Protein AF-A0A528EKD4-F1 (afdb_monomer)

Nearest PDB structures (foldseek):
  4llw-assembly1_B  TM=4.612E-01  e=3.640E-02  Homo sapiens
  7fgr-assembly1_L  TM=4.685E-01  e=3.384E-01  Mus musculus
  8av2-assembly1_A  TM=4.209E-01  e=4.689E-01  Mus musculus
  6e3k-assembly1_D  TM=4.368E-01  e=1.928E+00  Homo sapiens
  6e3l-assembly1_D  TM=4.423E-01  e=2.150E+00  Homo sapiens

Radius of gyration: 13.38 Å; Cα contacts (8 Å, |Δi|>4): 198; chains: 1; bounding box: 30×35×29 Å

Mean predicted aligned error: 5.81 Å

Secondary structure (DSSP, 8-state):
-----PEEEEEEE-SSS-EEEEEEE-SS-----SEEEEEEEETTSPPEEEEEEE-GGG-EEEEESHHHHHTTTT-SEEEEEEEETTEEEEEEEE----

Foldseek 3Di:
DPADAWDWDWDWDPPPPTKTKIKTFAPDADPDDQWFWKFKDFAPDDTDTDIFGQDPRNGMTMDIDCVVVVSCQPTQKMKIWTDDDPDIHIYMDGDDDD

pLDDT: mean 83.58, std 11.37, range [40.44, 95.62]

Structure (mmCIF, N/CA/C/O backbone):
data_AF-A0A528EKD4-F1
#
_entry.id   AF-A0A528EKD4-F1
#
loop_
_atom_site.group_PDB
_atom_site.id
_atom_site.type_symbol
_atom_site.label_atom_id
_atom_site.label_alt_id
_atom_site.label_comp_id
_atom_site.label_asym_id
_atom_site.label_entity_id
_atom_site.label_seq_id
_atom_site.pdbx_PDB_ins_code
_atom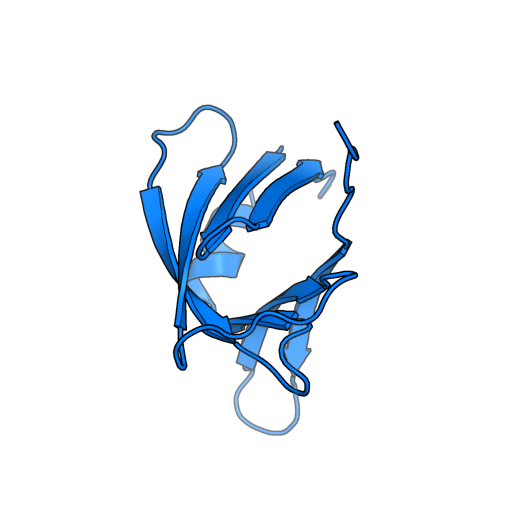_site.Cartn_x
_atom_site.Cartn_y
_atom_site.Cartn_z
_atom_site.occupancy
_atom_site.B_iso_or_equiv
_atom_site.auth_seq_id
_atom_site.auth_comp_id
_atom_site.auth_asym_id
_atom_site.auth_atom_id
_atom_site.pdbx_PDB_model_num
ATOM 1 N N . THR A 1 1 ? -9.449 14.576 -16.428 1.00 45.19 1 THR A N 1
ATOM 2 C CA . THR A 1 1 ? -8.667 13.805 -15.436 1.00 45.19 1 THR A CA 1
ATOM 3 C C . THR A 1 1 ? -9.006 12.343 -15.628 1.00 45.19 1 THR A C 1
ATOM 5 O O . THR A 1 1 ? -10.180 12.019 -15.524 1.00 45.19 1 THR A O 1
ATOM 8 N N . LEU A 1 2 ? -8.048 11.471 -15.977 1.00 40.44 2 LEU A N 1
ATOM 9 C CA . LEU A 1 2 ? -8.317 10.030 -15.907 1.00 40.44 2 LEU A CA 1
ATOM 10 C C . LEU A 1 2 ? -8.487 9.677 -14.424 1.00 40.44 2 LEU A C 1
ATOM 12 O O . LEU A 1 2 ? -7.569 9.874 -13.629 1.00 40.44 2 LEU A O 1
ATOM 16 N N . SER A 1 3 ? -9.685 9.234 -14.054 1.00 43.19 3 SER A N 1
ATOM 17 C CA . SER A 1 3 ? -9.924 8.607 -12.759 1.00 43.19 3 SER A CA 1
ATOM 18 C C . SER A 1 3 ? -9.482 7.153 -12.886 1.00 43.19 3 SER A C 1
ATOM 20 O O . SER A 1 3 ? -9.992 6.431 -13.740 1.00 43.19 3 SER A O 1
ATOM 22 N N . TYR A 1 4 ? -8.484 6.751 -12.106 1.00 57.44 4 TYR A N 1
ATOM 23 C CA . TYR A 1 4 ? -7.938 5.398 -12.113 1.00 57.44 4 TYR A CA 1
ATOM 24 C C . TYR A 1 4 ? -8.336 4.719 -10.805 1.00 57.44 4 TYR A C 1
ATOM 26 O O . TYR A 1 4 ? -7.980 5.223 -9.743 1.00 57.44 4 TYR A O 1
ATOM 34 N N . SER A 1 5 ? -9.034 3.587 -10.877 1.00 58.06 5 SER A N 1
ATOM 35 C CA . SER A 1 5 ? -9.315 2.741 -9.711 1.00 58.06 5 SER A CA 1
ATOM 36 C C . SER A 1 5 ? -8.314 1.584 -9.703 1.00 58.06 5 SER A C 1
ATOM 38 O O . SER A 1 5 ? -8.467 0.652 -10.494 1.00 58.06 5 SER A O 1
ATOM 40 N N . PRO A 1 6 ? -7.238 1.646 -8.905 1.00 68.50 6 PRO A N 1
ATOM 41 C CA . PRO A 1 6 ? -6.283 0.552 -8.818 1.00 68.50 6 PRO A CA 1
ATOM 42 C C . PRO A 1 6 ? -6.900 -0.650 -8.091 1.00 68.50 6 PRO A C 1
ATOM 44 O O . PRO A 1 6 ? -7.787 -0.495 -7.255 1.00 68.50 6 PRO A O 1
ATOM 47 N N . ILE A 1 7 ? -6.387 -1.849 -8.367 1.00 77.25 7 ILE A N 1
ATOM 48 C CA . ILE A 1 7 ? -6.755 -3.053 -7.613 1.00 77.25 7 ILE A CA 1
ATOM 49 C C . ILE A 1 7 ? -5.759 -3.212 -6.467 1.00 77.25 7 ILE A C 1
ATOM 51 O O . ILE A 1 7 ? -4.554 -3.353 -6.711 1.00 77.25 7 ILE A O 1
ATOM 55 N N . LEU A 1 8 ? -6.268 -3.190 -5.234 1.00 83.69 8 LEU A N 1
ATOM 56 C CA . LEU A 1 8 ? -5.525 -3.584 -4.043 1.00 83.69 8 LEU A CA 1
ATOM 57 C C . LEU A 1 8 ? -5.604 -5.104 -3.884 1.00 83.69 8 LEU A C 1
ATOM 59 O O . LEU A 1 8 ? -6.676 -5.699 -3.965 1.00 83.69 8 LEU A O 1
ATOM 63 N N . THR A 1 9 ? -4.468 -5.744 -3.648 1.00 87.50 9 THR A N 1
ATOM 64 C CA . THR A 1 9 ? -4.401 -7.170 -3.326 1.00 87.50 9 THR A CA 1
ATOM 65 C C . THR A 1 9 ? -3.636 -7.360 -2.030 1.00 87.50 9 THR A C 1
ATOM 67 O O . THR A 1 9 ? -2.502 -6.903 -1.910 1.00 87.50 9 THR A O 1
ATOM 70 N N . ILE A 1 10 ? -4.243 -8.079 -1.090 1.00 86.69 10 ILE A N 1
ATOM 71 C CA . ILE A 1 10 ? -3.585 -8.577 0.117 1.00 86.69 10 ILE A CA 1
ATOM 72 C C . ILE A 1 10 ? -3.268 -10.050 -0.120 1.00 86.69 10 ILE A C 1
ATOM 74 O O . ILE A 1 10 ? -4.154 -10.835 -0.452 1.00 86.69 10 ILE A O 1
ATOM 78 N N . ALA A 1 11 ? -2.001 -10.427 0.023 1.00 86.38 11 ALA A N 1
ATOM 79 C CA . ALA A 1 11 ? -1.562 -11.796 -0.205 1.00 86.38 11 ALA A CA 1
ATOM 80 C C . ALA A 1 11 ? -0.693 -12.302 0.946 1.00 86.38 11 ALA A C 1
ATOM 82 O O . ALA A 1 11 ? 0.243 -11.620 1.367 1.00 86.38 11 ALA A O 1
ATOM 83 N N . CYS A 1 12 ? -0.960 -13.535 1.380 1.00 87.56 12 CYS A N 1
ATOM 84 C CA . CYS A 1 12 ? -0.060 -14.332 2.204 1.00 87.56 12 CYS A CA 1
ATOM 85 C C . CYS A 1 12 ? 0.542 -15.438 1.337 1.00 87.56 12 CYS A C 1
ATOM 87 O O . CYS A 1 12 ? -0.183 -16.262 0.777 1.00 87.56 12 CYS A O 1
ATOM 89 N N . ARG A 1 13 ? 1.868 -15.459 1.192 1.00 83.56 13 ARG A N 1
ATOM 90 C CA . ARG A 1 13 ? 2.565 -16.575 0.542 1.00 83.56 13 ARG A CA 1
ATOM 91 C C . ARG A 1 13 ? 2.967 -17.585 1.615 1.00 83.56 13 ARG A C 1
ATOM 93 O O . ARG A 1 13 ? 3.733 -17.235 2.508 1.00 83.56 13 ARG A O 1
ATOM 100 N N . ALA A 1 14 ? 2.471 -18.816 1.492 1.00 75.19 14 ALA A N 1
ATOM 101 C CA . ALA A 1 14 ? 2.674 -19.897 2.463 1.00 75.19 14 ALA A CA 1
ATOM 102 C C . ALA A 1 14 ? 3.878 -20.814 2.159 1.00 75.19 14 ALA A C 1
ATOM 104 O O . ALA A 1 14 ? 4.142 -21.752 2.905 1.00 75.19 14 ALA A O 1
ATOM 105 N N . ASN A 1 15 ? 4.616 -20.576 1.068 1.00 70.62 15 ASN A N 1
ATOM 106 C CA . ASN A 1 15 ? 5.799 -21.376 0.734 1.00 70.62 15 ASN A CA 1
ATOM 107 C C . ASN A 1 15 ? 6.983 -20.962 1.629 1.00 70.62 15 ASN A C 1
ATOM 109 O O . ASN A 1 15 ? 7.819 -20.154 1.218 1.00 70.62 15 ASN A O 1
ATOM 113 N N . GLY A 1 16 ? 7.027 -21.503 2.850 1.00 72.00 16 GLY A N 1
ATOM 114 C CA . GLY A 1 16 ? 7.997 -21.170 3.900 1.00 72.00 16 GLY A CA 1
ATOM 115 C C . GLY A 1 16 ? 7.362 -20.357 5.033 1.00 72.00 16 GLY A C 1
ATOM 116 O O . GLY A 1 16 ? 6.175 -20.505 5.306 1.00 72.00 16 GLY A O 1
ATOM 117 N N . GLU A 1 17 ? 8.144 -19.489 5.684 1.00 74.12 17 GLU A N 1
ATOM 118 C CA . GLU A 1 17 ? 7.610 -18.539 6.673 1.00 74.12 17 GLU A CA 1
ATOM 119 C C . GLU A 1 17 ? 6.525 -17.662 6.018 1.00 74.12 17 GLU A C 1
ATOM 121 O O . GLU A 1 17 ? 6.793 -17.114 4.940 1.00 74.12 17 GLU A O 1
ATOM 126 N N . PRO A 1 18 ? 5.331 -17.501 6.620 1.00 78.94 18 PRO A N 1
ATOM 127 C CA . PRO A 1 18 ? 4.262 -16.689 6.052 1.00 78.94 18 PRO A CA 1
ATOM 128 C C . PRO A 1 18 ? 4.730 -15.270 5.724 1.00 78.94 18 PRO A C 1
ATOM 130 O O . PRO A 1 18 ? 5.117 -14.495 6.600 1.00 78.94 18 PRO A O 1
ATOM 133 N N . ARG A 1 19 ? 4.675 -14.904 4.439 1.00 87.75 19 ARG A N 1
ATOM 134 C CA . ARG A 1 19 ? 5.020 -13.551 3.980 1.00 87.75 19 ARG A CA 1
ATOM 135 C C . ARG A 1 19 ? 3.785 -12.832 3.481 1.00 87.75 19 ARG A C 1
ATOM 137 O O . ARG A 1 19 ? 3.273 -13.133 2.401 1.00 87.75 19 ARG A O 1
ATOM 144 N N . TRP A 1 20 ? 3.348 -11.873 4.285 1.00 91.00 20 TRP A N 1
ATOM 145 C CA . TRP A 1 20 ? 2.282 -10.942 3.953 1.00 91.00 20 TRP A CA 1
ATOM 146 C C . TRP A 1 20 ? 2.790 -9.802 3.076 1.00 91.00 20 TRP A C 1
ATOM 148 O O . TRP A 1 20 ? 3.914 -9.324 3.249 1.00 91.00 20 TRP A O 1
ATOM 158 N N . SER A 1 21 ? 1.949 -9.371 2.140 1.00 90.25 21 SER A N 1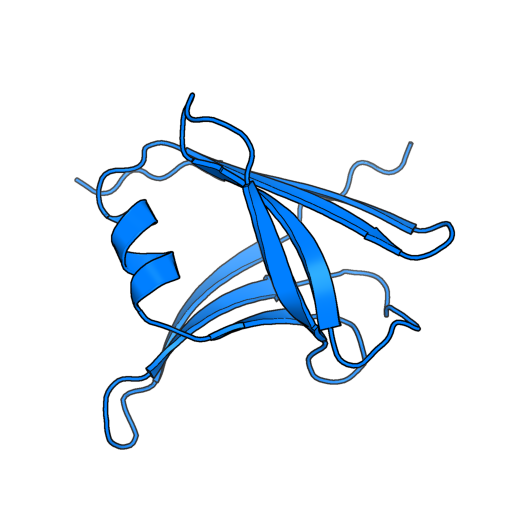
ATOM 159 C CA . SER A 1 21 ? 2.232 -8.219 1.288 1.00 90.25 21 SER A CA 1
ATOM 160 C C . SER A 1 21 ? 0.954 -7.550 0.773 1.00 90.25 21 SER A C 1
ATOM 162 O O . SER A 1 21 ? -0.044 -8.231 0.521 1.00 90.25 21 SER A O 1
ATOM 164 N N . GLU A 1 22 ? 1.018 -6.229 0.593 1.00 91.19 22 GLU A N 1
ATOM 165 C CA . GLU A 1 22 ? -0.004 -5.394 -0.052 1.00 91.19 22 GLU A CA 1
ATOM 166 C C . GLU A 1 22 ? 0.489 -4.962 -1.431 1.00 91.19 22 GLU A C 1
ATOM 168 O O . GLU A 1 22 ? 1.574 -4.380 -1.549 1.00 91.19 22 GLU A O 1
ATOM 173 N N . TRP A 1 23 ? -0.283 -5.233 -2.484 1.00 89.25 23 TRP A N 1
ATOM 174 C CA . TRP A 1 23 ? 0.069 -4.834 -3.846 1.00 89.25 23 TRP A CA 1
ATOM 175 C C . TRP A 1 23 ? -0.972 -3.905 -4.443 1.00 89.25 23 TRP A C 1
ATOM 177 O O . TRP A 1 23 ? -2.170 -4.162 -4.362 1.00 89.25 23 TRP A O 1
ATOM 187 N N . LEU A 1 24 ? -0.483 -2.880 -5.132 1.00 88.19 24 LEU A N 1
ATOM 188 C CA . LEU A 1 24 ? -1.281 -1.998 -5.962 1.00 88.19 24 LEU A CA 1
ATOM 189 C C . LEU A 1 24 ? -0.966 -2.266 -7.431 1.00 88.19 24 LEU A C 1
ATOM 191 O O . LEU A 1 24 ? 0.161 -2.026 -7.875 1.00 88.19 24 LEU A O 1
ATOM 195 N N . GLN A 1 25 ? -1.938 -2.761 -8.192 1.00 86.94 25 GLN A N 1
ATOM 196 C CA . GLN A 1 25 ? -1.777 -2.938 -9.634 1.00 86.94 25 GLN A CA 1
ATOM 197 C C . GLN A 1 25 ? -2.027 -1.608 -10.359 1.00 86.94 25 GLN A C 1
ATOM 199 O O . GLN A 1 25 ? -3.072 -0.980 -10.199 1.00 86.94 25 GLN A O 1
ATOM 204 N N . LEU A 1 26 ? -1.057 -1.195 -11.173 1.00 80.44 26 LEU A N 1
ATOM 205 C CA . LEU A 1 26 ? -1.098 0.005 -12.000 1.00 80.44 26 LEU A CA 1
ATOM 206 C C . LEU A 1 26 ? -1.420 -0.368 -13.451 1.00 80.44 26 LEU A C 1
ATOM 208 O O . LEU A 1 26 ? -0.968 -1.406 -13.951 1.00 80.44 26 LEU A O 1
ATOM 212 N N . ASN A 1 27 ? -2.159 0.503 -14.138 1.00 74.94 27 ASN A N 1
ATOM 213 C CA . ASN A 1 27 ? -2.452 0.347 -15.565 1.00 74.94 27 ASN A CA 1
ATOM 214 C C . ASN A 1 27 ? -1.248 0.732 -16.434 1.00 74.94 27 ASN A C 1
ATOM 216 O O . ASN A 1 27 ? -0.918 0.032 -17.393 1.00 74.94 27 ASN A O 1
ATOM 220 N N . ASP A 1 28 ? -0.532 1.786 -16.050 1.00 76.38 28 ASP A N 1
ATOM 221 C CA . ASP A 1 28 ? 0.651 2.265 -16.760 1.00 76.38 28 ASP A CA 1
ATOM 222 C C . ASP A 1 28 ? 1.927 1.898 -16.009 1.00 76.38 28 ASP A C 1
ATOM 224 O O . ASP A 1 28 ? 1.964 1.846 -14.778 1.00 76.38 28 ASP A O 1
ATOM 228 N N . ALA A 1 29 ? 2.974 1.586 -16.773 1.00 78.56 29 ALA A N 1
ATOM 229 C CA . ALA A 1 29 ? 4.272 1.271 -16.203 1.00 78.56 29 ALA A CA 1
ATOM 230 C C . ALA A 1 29 ? 4.938 2.546 -15.682 1.00 78.56 29 ALA A C 1
ATOM 232 O O . ALA A 1 29 ? 4.958 3.579 -16.352 1.00 78.56 29 ALA A O 1
ATOM 233 N N . VAL A 1 30 ? 5.525 2.453 -14.497 1.00 77.81 30 VAL A N 1
ATOM 234 C CA . VAL A 1 30 ? 6.271 3.543 -13.883 1.00 77.81 30 VAL A CA 1
ATOM 235 C C . VAL A 1 30 ? 7.747 3.406 -14.223 1.00 77.81 30 VAL A C 1
ATOM 237 O O . VAL A 1 30 ? 8.371 2.383 -13.946 1.00 77.81 30 VAL A O 1
ATOM 240 N N . SER A 1 31 ? 8.327 4.453 -14.807 1.00 71.56 31 SER A N 1
ATOM 241 C CA . SER A 1 31 ? 9.778 4.607 -14.937 1.00 71.56 31 SER A CA 1
ATOM 242 C C . SER A 1 31 ? 10.319 5.271 -13.668 1.00 71.56 31 SER A C 1
ATOM 244 O O . SER A 1 31 ? 10.753 6.422 -13.684 1.00 71.56 31 SER A O 1
ATOM 246 N N . ALA A 1 32 ? 10.176 4.599 -12.530 1.00 67.38 32 ALA A N 1
ATOM 247 C CA . ALA A 1 32 ? 10.589 5.128 -11.235 1.00 67.38 32 ALA A CA 1
ATOM 248 C C . ALA A 1 32 ? 11.777 4.346 -10.664 1.00 67.38 32 ALA A C 1
ATOM 250 O O . ALA A 1 32 ? 12.187 3.318 -11.205 1.00 67.38 32 ALA A O 1
ATOM 251 N N . SER A 1 33 ? 12.327 4.861 -9.561 1.00 68.75 33 SER A N 1
ATOM 252 C CA . SER A 1 33 ? 13.359 4.181 -8.775 1.00 68.75 33 SER A CA 1
ATOM 253 C C . SER A 1 33 ? 12.881 2.797 -8.294 1.00 68.75 33 SER A C 1
ATOM 255 O O . SER A 1 33 ? 11.709 2.451 -8.444 1.00 68.75 33 SER A O 1
ATOM 257 N N . ARG A 1 34 ? 13.763 2.008 -7.658 1.00 82.69 34 ARG A N 1
ATOM 258 C CA . ARG A 1 34 ? 13.370 0.729 -7.028 1.00 82.69 34 ARG A CA 1
ATOM 259 C C . ARG A 1 34 ? 12.181 0.881 -6.069 1.00 82.69 34 ARG A C 1
ATOM 261 O O . ARG A 1 34 ? 11.462 -0.094 -5.867 1.00 82.69 34 ARG A O 1
ATOM 268 N N . THR A 1 35 ? 11.962 2.075 -5.515 1.00 90.25 35 THR A N 1
ATOM 269 C CA . THR A 1 35 ? 10.823 2.388 -4.652 1.00 90.25 35 THR A CA 1
ATOM 270 C C . THR A 1 35 ? 10.088 3.672 -5.063 1.00 90.25 35 THR A C 1
ATOM 272 O O . THR A 1 35 ? 10.616 4.540 -5.765 1.00 90.25 35 THR A O 1
ATOM 275 N N . ILE A 1 36 ? 8.837 3.791 -4.626 1.00 88.88 36 ILE A N 1
ATOM 276 C CA . ILE A 1 36 ? 7.977 4.970 -4.751 1.00 88.88 36 ILE A CA 1
ATOM 277 C C . ILE A 1 36 ? 7.441 5.317 -3.363 1.00 88.88 36 ILE A C 1
ATOM 279 O O . ILE A 1 36 ? 7.046 4.434 -2.604 1.00 88.88 36 ILE A O 1
ATOM 283 N N . THR A 1 37 ? 7.393 6.611 -3.046 1.00 92.06 37 THR A N 1
ATOM 284 C CA . THR A 1 37 ? 6.683 7.093 -1.859 1.00 92.06 37 THR A CA 1
ATOM 285 C C . THR A 1 37 ? 5.178 7.065 -2.107 1.00 92.06 37 THR A C 1
ATOM 287 O O . THR A 1 37 ? 4.680 7.710 -3.033 1.00 92.06 37 THR A O 1
ATOM 290 N N . VAL A 1 38 ? 4.456 6.347 -1.255 1.00 92.38 38 VAL A N 1
ATOM 291 C CA . VAL A 1 38 ? 2.997 6.259 -1.242 1.00 92.38 38 VAL A CA 1
ATOM 292 C C . VAL A 1 38 ? 2.501 6.947 0.022 1.00 92.38 38 VAL A C 1
ATOM 294 O O . VAL A 1 38 ? 2.946 6.637 1.123 1.00 92.38 38 VAL A O 1
ATOM 297 N N . SER A 1 39 ? 1.594 7.907 -0.123 1.00 95.12 39 SER A N 1
ATOM 298 C CA . SER A 1 39 ? 0.860 8.457 1.011 1.00 95.12 39 SER A CA 1
ATOM 299 C C . SER A 1 39 ? -0.325 7.552 1.326 1.00 95.12 39 SER A C 1
ATOM 301 O O . SER A 1 39 ? -1.130 7.255 0.441 1.00 95.12 39 SER A O 1
ATOM 303 N N . VAL A 1 40 ? -0.435 7.163 2.588 1.00 94.56 40 VAL A N 1
ATOM 304 C CA . VAL A 1 40 ? -1.378 6.173 3.094 1.00 94.56 40 VAL A CA 1
ATOM 305 C C . VAL A 1 40 ? -2.206 6.788 4.212 1.00 94.56 40 VAL A C 1
ATOM 307 O O . VAL A 1 40 ? -1.659 7.401 5.128 1.00 94.56 40 VAL A O 1
ATOM 310 N N . THR A 1 41 ? -3.517 6.594 4.148 1.00 95.62 41 THR A N 1
ATOM 311 C CA . THR A 1 41 ? -4.451 6.919 5.225 1.00 95.62 41 THR A CA 1
ATOM 312 C C . THR A 1 41 ? -5.295 5.684 5.512 1.00 95.62 41 THR A C 1
ATOM 314 O O . THR A 1 41 ? -5.853 5.095 4.589 1.00 95.62 41 THR A O 1
ATOM 317 N N . VAL A 1 42 ? -5.370 5.289 6.780 1.00 93.69 42 VAL A N 1
ATOM 318 C CA . VAL A 1 42 ? -6.294 4.253 7.263 1.00 93.69 42 VAL A CA 1
ATOM 319 C C . VAL A 1 42 ? -7.413 4.959 8.008 1.00 93.69 42 VAL A C 1
ATOM 321 O O . VAL A 1 42 ? -7.139 5.768 8.896 1.00 93.69 42 VAL A O 1
ATOM 324 N N . ASP A 1 43 ? -8.651 4.704 7.614 1.00 92.62 43 ASP A N 1
ATOM 325 C CA . ASP A 1 43 ? -9.850 5.363 8.122 1.00 92.62 43 ASP A CA 1
ATOM 326 C C . ASP A 1 43 ? -9.709 6.895 8.119 1.00 92.62 43 ASP A C 1
ATOM 328 O O . ASP A 1 43 ? -9.435 7.515 7.090 1.00 92.62 43 ASP A O 1
ATOM 332 N N . LYS A 1 44 ? -9.887 7.523 9.285 1.00 87.88 44 LYS A N 1
ATOM 333 C CA . LYS A 1 44 ? -9.731 8.968 9.502 1.00 87.88 44 LYS A CA 1
ATOM 334 C C . LYS A 1 44 ? -8.411 9.313 10.200 1.00 87.88 44 LYS A C 1
ATOM 336 O O . LYS A 1 44 ? -8.285 10.404 10.757 1.00 87.88 44 LYS A O 1
ATOM 341 N N . ALA A 1 45 ? -7.448 8.388 10.217 1.00 90.69 45 ALA A N 1
ATOM 342 C CA . ALA A 1 45 ? -6.146 8.610 10.832 1.00 90.69 45 ALA A CA 1
ATOM 343 C C . ALA A 1 45 ? -5.306 9.632 10.046 1.00 90.69 45 ALA A C 1
ATOM 345 O O . ALA A 1 45 ? -5.650 10.072 8.946 1.00 90.69 45 ALA A O 1
ATOM 346 N N . SER A 1 46 ? -4.171 10.027 10.623 1.00 92.69 46 SER A N 1
ATOM 347 C CA . SER A 1 46 ? -3.231 10.910 9.9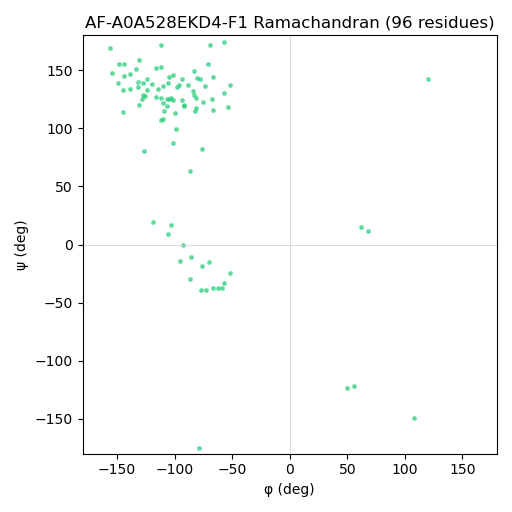44 1.00 92.69 46 SER A CA 1
ATOM 348 C C . SER A 1 46 ? -2.598 10.222 8.732 1.00 92.69 46 SER A C 1
ATOM 350 O O . SER A 1 46 ? -2.296 9.029 8.736 1.00 92.69 46 SER A O 1
ATOM 352 N N . LYS A 1 47 ? -2.370 11.011 7.680 1.00 95.38 47 LYS A N 1
ATOM 353 C CA . LYS A 1 47 ? -1.675 10.558 6.476 1.00 95.38 47 LYS A CA 1
ATOM 354 C C . LYS A 1 47 ? -0.210 10.266 6.799 1.00 95.38 47 LYS A C 1
ATOM 356 O O . LYS A 1 47 ? 0.509 11.166 7.237 1.00 95.38 47 LYS A O 1
ATOM 361 N N . VAL A 1 48 ? 0.250 9.060 6.491 1.00 95.12 48 VAL A N 1
ATOM 362 C CA . VAL A 1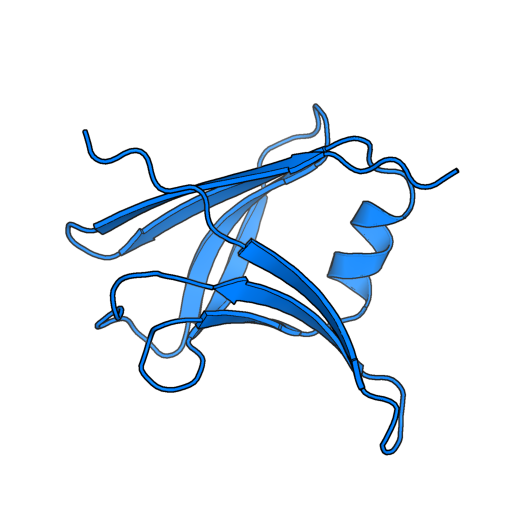 48 ? 1.655 8.648 6.615 1.00 95.12 48 VAL A CA 1
ATOM 363 C C . VAL A 1 48 ? 2.272 8.425 5.239 1.00 95.12 48 VAL A C 1
ATOM 365 O O . VAL A 1 48 ? 1.570 8.132 4.276 1.00 95.12 48 VAL A O 1
ATOM 368 N N . ASN A 1 49 ? 3.588 8.594 5.119 1.00 95.00 49 ASN A N 1
ATOM 369 C CA . ASN A 1 49 ? 4.312 8.287 3.888 1.00 95.00 49 ASN A CA 1
ATOM 370 C C . ASN A 1 49 ? 5.051 6.962 4.054 1.00 95.00 49 ASN A C 1
ATOM 372 O O . ASN A 1 49 ? 5.856 6.812 4.969 1.00 95.00 49 ASN A O 1
ATOM 376 N N . GLU A 1 50 ? 4.811 6.035 3.137 1.00 94.25 50 GLU A N 1
ATOM 377 C CA . GLU A 1 50 ? 5.448 4.725 3.087 1.00 94.25 50 GLU A CA 1
ATOM 378 C C . GLU A 1 50 ? 6.294 4.586 1.818 1.00 94.25 50 GLU A C 1
ATOM 380 O O . GLU A 1 50 ? 5.995 5.189 0.787 1.00 94.25 50 GLU A O 1
ATOM 385 N N . SER A 1 51 ? 7.351 3.774 1.870 1.00 93.00 51 SER A N 1
ATOM 386 C CA . SER A 1 51 ? 8.160 3.443 0.693 1.00 93.00 51 SER A CA 1
ATOM 387 C C . SER A 1 51 ? 7.746 2.076 0.162 1.00 93.00 51 SER A C 1
ATOM 389 O O . SER A 1 51 ? 7.929 1.067 0.836 1.00 93.00 51 SER A O 1
ATOM 391 N N . TRP A 1 52 ? 7.150 2.046 -1.028 1.00 93.62 52 TRP A N 1
ATOM 392 C CA . TRP A 1 52 ? 6.685 0.819 -1.674 1.00 93.62 52 TRP A CA 1
ATOM 393 C C . TRP A 1 52 ? 7.622 0.463 -2.821 1.00 93.62 52 TRP A C 1
ATOM 395 O O . TRP A 1 52 ? 8.054 1.332 -3.576 1.00 93.62 52 TRP A O 1
ATOM 405 N N . SER A 1 53 ? 7.935 -0.818 -2.977 1.00 92.94 53 SER A N 1
ATOM 406 C CA . SER A 1 53 ? 8.820 -1.305 -4.033 1.00 92.94 53 SER A CA 1
ATOM 407 C C . SER A 1 53 ? 8.101 -1.371 -5.375 1.00 92.94 53 SER A C 1
ATOM 409 O O . SER A 1 53 ? 6.935 -1.756 -5.455 1.00 92.94 53 SER A O 1
ATOM 411 N N . VAL A 1 54 ? 8.805 -1.038 -6.454 1.00 90.38 54 VAL A N 1
ATOM 412 C CA . VAL A 1 54 ? 8.290 -1.188 -7.817 1.00 90.38 54 VAL A CA 1
ATOM 413 C C . VAL A 1 54 ? 8.488 -2.635 -8.267 1.00 90.38 54 VAL A C 1
ATOM 415 O O . VAL A 1 54 ? 9.607 -3.123 -8.405 1.00 90.38 54 VAL A O 1
ATOM 418 N N . GLY A 1 55 ? 7.380 -3.338 -8.479 1.00 87.38 55 GLY A N 1
ATOM 419 C CA . GLY A 1 55 ? 7.348 -4.720 -8.935 1.00 87.38 55 GLY A CA 1
ATOM 420 C C . GLY A 1 55 ? 7.589 -4.879 -10.439 1.00 87.38 55 GLY A C 1
ATOM 421 O O . GLY A 1 55 ? 7.854 -3.929 -11.180 1.00 87.38 55 GLY A O 1
ATOM 422 N N . ALA A 1 56 ? 7.470 -6.125 -10.903 1.00 77.50 56 ALA A N 1
ATOM 423 C CA . ALA A 1 56 ? 7.770 -6.506 -12.279 1.00 77.50 56 ALA A CA 1
ATOM 424 C C . ALA A 1 56 ? 7.054 -5.619 -13.317 1.00 77.50 56 ALA A C 1
ATOM 426 O O . ALA A 1 56 ? 5.864 -5.315 -13.197 1.00 77.50 56 ALA A O 1
ATOM 427 N N . ARG A 1 57 ? 7.796 -5.236 -14.366 1.00 83.56 57 ARG A N 1
ATOM 428 C CA . ARG A 1 57 ? 7.336 -4.388 -15.484 1.00 83.56 57 ARG A CA 1
ATOM 429 C C . ARG A 1 57 ? 6.890 -2.975 -15.079 1.00 83.56 57 ARG A C 1
ATOM 431 O O . ARG A 1 57 ? 6.202 -2.323 -15.856 1.00 83.56 57 ARG A O 1
ATOM 438 N N . GLY A 1 58 ? 7.227 -2.515 -13.872 1.00 85.81 58 GLY A N 1
ATOM 439 C CA . GLY A 1 58 ? 6.858 -1.179 -13.399 1.00 85.81 58 GLY A CA 1
ATOM 440 C C . GLY A 1 58 ? 5.358 -0.993 -13.172 1.00 85.81 58 GLY A C 1
ATOM 441 O O . GLY A 1 58 ? 4.897 0.127 -13.021 1.00 85.81 58 GLY A O 1
ATOM 442 N N . ARG A 1 59 ? 4.568 -2.068 -13.178 1.00 86.50 59 ARG A N 1
ATOM 443 C CA . ARG A 1 59 ? 3.100 -1.993 -13.120 1.00 86.50 59 ARG A CA 1
ATOM 444 C C . ARG A 1 59 ? 2.528 -2.386 -11.767 1.00 86.50 59 ARG A C 1
ATOM 446 O O . ARG A 1 59 ? 1.325 -2.567 -11.639 1.00 86.50 59 ARG A O 1
ATOM 453 N N . ARG A 1 60 ? 3.368 -2.571 -10.756 1.00 88.81 60 ARG A N 1
ATOM 454 C CA . ARG A 1 60 ? 2.925 -2.963 -9.421 1.00 88.81 60 ARG A CA 1
ATOM 455 C C . ARG A 1 60 ? 3.697 -2.178 -8.381 1.00 88.81 60 ARG A C 1
ATOM 457 O O . ARG A 1 60 ? 4.916 -2.108 -8.486 1.00 88.81 60 ARG A O 1
ATOM 464 N N . LEU A 1 61 ? 3.008 -1.633 -7.390 1.00 90.12 61 LEU A N 1
ATOM 465 C CA . LEU A 1 61 ? 3.637 -1.176 -6.153 1.00 90.12 61 LEU A CA 1
ATOM 466 C C . LEU A 1 61 ? 3.453 -2.270 -5.108 1.00 90.12 61 LEU A C 1
ATOM 468 O O . LEU A 1 61 ? 2.372 -2.846 -5.024 1.00 90.12 61 LEU A O 1
ATOM 472 N N . VAL A 1 62 ? 4.502 -2.586 -4.361 1.00 91.88 62 VAL A N 1
ATOM 473 C CA . VAL A 1 62 ? 4.529 -3.691 -3.402 1.00 91.88 62 VAL A CA 1
ATOM 474 C C . VAL A 1 62 ? 5.014 -3.182 -2.055 1.00 91.88 62 VAL A C 1
ATOM 476 O O . VAL A 1 62 ? 6.115 -2.641 -1.954 1.00 91.88 62 VAL A O 1
ATOM 479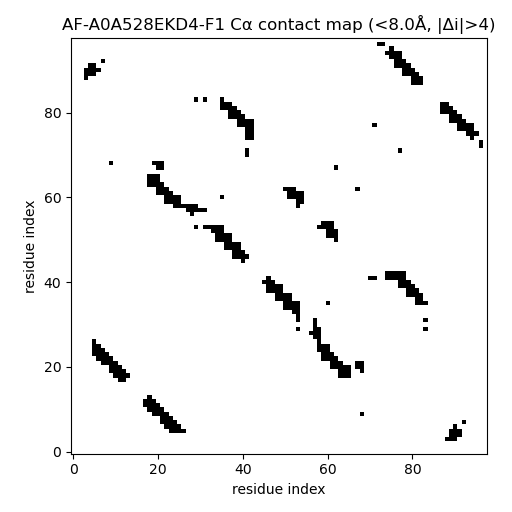 N N . ARG A 1 63 ? 4.216 -3.411 -1.018 1.00 93.38 63 ARG A N 1
ATOM 480 C CA . ARG A 1 63 ? 4.614 -3.271 0.378 1.00 93.38 63 ARG A CA 1
ATOM 481 C C . ARG A 1 63 ? 4.694 -4.660 0.993 1.00 93.38 63 ARG A C 1
ATOM 483 O O . ARG A 1 63 ? 3.673 -5.312 1.194 1.00 93.38 63 ARG A O 1
ATOM 490 N N . ASP A 1 64 ? 5.907 -5.122 1.256 1.00 91.00 64 ASP A N 1
ATOM 491 C CA . ASP A 1 64 ? 6.121 -6.363 1.997 1.00 91.00 64 ASP A CA 1
ATOM 492 C C . ASP A 1 64 ? 6.042 -6.091 3.506 1.00 91.00 64 ASP A C 1
ATOM 494 O O . ASP A 1 64 ? 6.398 -5.004 3.963 1.00 91.00 64 ASP A O 1
ATOM 498 N N . GLY A 1 65 ? 5.601 -7.086 4.275 1.00 90.75 65 GLY A N 1
ATOM 499 C CA . GLY A 1 65 ? 5.554 -7.016 5.735 1.00 90.75 65 GLY A CA 1
ATOM 500 C C . GLY A 1 65 ? 4.147 -7.174 6.301 1.00 90.75 65 GLY A C 1
ATOM 501 O O . GLY A 1 65 ? 3.157 -6.702 5.743 1.00 90.75 65 GLY A O 1
ATOM 502 N N . ALA A 1 66 ? 4.061 -7.863 7.439 1.00 89.75 66 ALA A N 1
ATOM 503 C CA . ALA A 1 66 ? 2.797 -8.114 8.127 1.00 89.75 66 ALA A CA 1
ATOM 504 C C . ALA A 1 66 ? 2.265 -6.886 8.881 1.00 89.75 66 ALA A C 1
ATOM 506 O O . ALA A 1 66 ? 1.084 -6.839 9.202 1.00 89.75 66 ALA A O 1
ATOM 507 N N . ASP A 1 67 ? 3.108 -5.891 9.160 1.00 89.62 67 ASP A N 1
ATOM 508 C CA . ASP A 1 67 ? 2.727 -4.649 9.838 1.00 89.62 67 ASP A CA 1
ATOM 509 C C . ASP A 1 67 ? 1.698 -3.846 9.025 1.00 89.62 67 ASP A C 1
ATOM 511 O O . ASP A 1 67 ? 0.740 -3.317 9.589 1.00 89.62 67 ASP A O 1
ATOM 515 N N . GLY A 1 68 ? 1.841 -3.842 7.697 1.00 88.12 68 GLY A N 1
ATOM 516 C CA . GLY A 1 68 ? 0.905 -3.200 6.776 1.00 88.12 68 GLY A CA 1
ATOM 517 C C . GLY A 1 68 ? -0.459 -3.874 6.758 1.00 88.12 68 GLY A C 1
ATOM 518 O O . GLY A 1 68 ? -1.480 -3.203 6.766 1.00 88.12 68 GLY A O 1
ATOM 519 N N . ILE A 1 69 ? -0.491 -5.201 6.859 1.00 89.00 69 ILE A N 1
ATOM 520 C CA . ILE A 1 69 ? -1.751 -5.942 6.989 1.00 89.00 69 ILE A CA 1
ATOM 521 C C . ILE A 1 69 ? -2.350 -5.762 8.380 1.00 89.00 69 ILE A C 1
ATOM 523 O O . ILE A 1 69 ? -3.554 -5.576 8.514 1.00 89.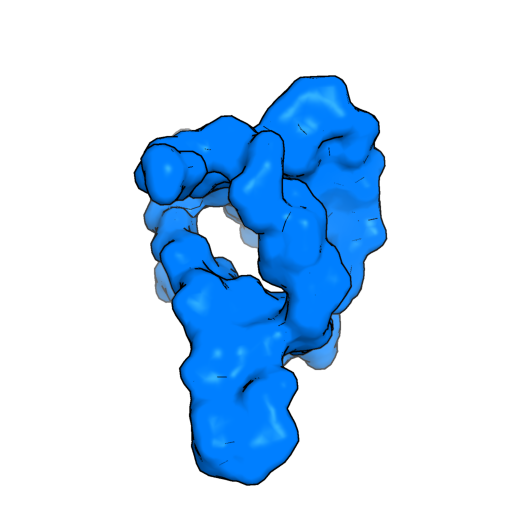00 69 ILE A O 1
ATOM 527 N N . ARG A 1 70 ? -1.520 -5.751 9.428 1.00 89.06 70 ARG A N 1
ATOM 528 C CA . ARG A 1 70 ? -1.972 -5.624 10.818 1.00 89.06 70 ARG A CA 1
ATOM 529 C C . ARG A 1 70 ? -2.754 -4.335 11.063 1.00 89.06 70 ARG A C 1
ATOM 531 O O . ARG A 1 70 ? -3.729 -4.373 11.805 1.00 89.06 70 ARG A O 1
ATOM 538 N N . ARG A 1 71 ? -2.367 -3.220 10.432 1.00 89.06 71 ARG A N 1
ATOM 539 C CA . ARG A 1 71 ? -3.117 -1.950 10.518 1.00 89.06 71 ARG A CA 1
ATOM 540 C C . ARG A 1 71 ? -4.469 -1.978 9.791 1.00 89.06 71 ARG A C 1
ATOM 542 O O . ARG A 1 71 ? -5.264 -1.082 10.026 1.00 89.06 71 ARG A O 1
ATOM 549 N N . LEU A 1 72 ? -4.719 -2.960 8.919 1.00 89.00 72 LEU A N 1
ATOM 550 C CA . LEU A 1 72 ? -5.971 -3.092 8.162 1.00 89.00 72 LEU A CA 1
ATOM 551 C C . LEU A 1 72 ? -6.984 -4.030 8.829 1.00 89.00 72 LEU A C 1
ATOM 553 O O . LEU A 1 72 ? -8.147 -4.012 8.455 1.00 89.00 72 LEU A O 1
ATOM 557 N N . VAL A 1 73 ? -6.564 -4.838 9.811 1.00 87.19 73 VAL A N 1
ATOM 558 C CA . VAL A 1 73 ? -7.418 -5.862 10.450 1.00 87.19 73 VAL A CA 1
ATOM 559 C C . VAL 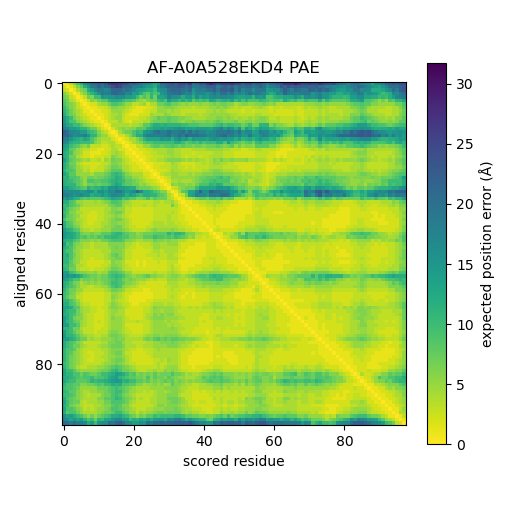A 1 73 ? -8.697 -5.277 11.055 1.00 87.19 73 VAL A C 1
ATOM 561 O O . VAL A 1 73 ? -9.719 -5.948 11.065 1.00 87.19 73 VAL A O 1
ATOM 564 N N . SER A 1 74 ? -8.636 -4.046 11.561 1.00 87.94 74 SER A N 1
ATOM 565 C CA . SER A 1 74 ? -9.774 -3.342 12.163 1.00 87.94 74 SER A CA 1
ATOM 566 C C . SER A 1 74 ? -10.135 -2.057 11.415 1.00 87.94 74 SER A C 1
ATOM 568 O O . SER A 1 74 ? -10.692 -1.152 12.028 1.00 87.94 74 SER A O 1
ATOM 570 N N . ALA A 1 75 ? -9.701 -1.923 10.161 1.00 89.88 75 ALA A N 1
ATOM 571 C CA . ALA A 1 75 ? -9.937 -0.727 9.366 1.00 89.88 75 ALA A CA 1
ATOM 572 C C . ALA A 1 75 ? -11.206 -0.885 8.532 1.00 89.88 75 ALA A C 1
ATOM 574 O O . ALA A 1 75 ? -11.421 -1.946 7.953 1.00 89.88 75 ALA A O 1
ATOM 575 N N . ASP A 1 76 ? -11.971 0.191 8.394 1.00 91.44 76 ASP A N 1
ATOM 576 C CA . ASP A 1 76 ? -13.113 0.271 7.480 1.00 91.44 76 ASP A CA 1
ATOM 577 C C . ASP A 1 76 ? -12.655 0.699 6.080 1.00 91.44 76 ASP A C 1
ATOM 579 O O . ASP A 1 76 ? -13.270 0.364 5.068 1.00 91.44 76 ASP A O 1
ATOM 583 N N . ARG A 1 77 ? -11.567 1.477 5.999 1.00 91.75 77 ARG A N 1
ATOM 584 C CA . ARG A 1 77 ? -11.114 2.093 4.752 1.00 91.75 77 ARG A CA 1
ATOM 585 C C . ARG A 1 77 ? -9.605 2.273 4.684 1.00 91.75 77 ARG A C 1
ATOM 587 O O . ARG A 1 77 ? -8.961 2.774 5.601 1.00 91.75 77 ARG A O 1
ATOM 594 N N . LEU A 1 78 ? -9.043 1.990 3.515 1.00 91.69 78 LEU A N 1
ATOM 595 C CA . LEU A 1 78 ? -7.687 2.364 3.127 1.00 91.69 78 LEU A CA 1
ATOM 596 C C . LEU A 1 78 ? -7.726 3.329 1.949 1.00 91.69 78 LEU A C 1
ATOM 598 O O . LEU A 1 78 ? -8.270 3.015 0.894 1.00 91.69 78 LEU A O 1
ATOM 602 N N . GLN A 1 79 ? -7.060 4.468 2.099 1.00 92.75 79 GLN A N 1
ATOM 603 C CA . GLN A 1 79 ? -6.818 5.417 1.021 1.00 92.75 79 GLN A CA 1
ATOM 604 C C . GLN A 1 79 ? -5.328 5.496 0.708 1.00 92.75 79 GLN A C 1
ATOM 606 O O . GLN A 1 79 ? -4.479 5.631 1.591 1.00 92.75 79 GLN A O 1
ATOM 611 N N . LEU A 1 80 ? -5.015 5.449 -0.580 1.00 92.19 80 LEU A N 1
ATOM 612 C CA . LEU A 1 80 ? -3.666 5.496 -1.119 1.00 92.19 80 LEU A CA 1
ATOM 613 C C . LEU A 1 80 ? -3.559 6.651 -2.105 1.00 92.19 80 LEU A C 1
ATOM 615 O O . LEU A 1 80 ? -4.469 6.907 -2.893 1.00 92.19 80 LEU A O 1
ATOM 619 N N . SER A 1 81 ? -2.417 7.327 -2.116 1.00 90.38 81 SER A N 1
ATOM 620 C CA . SER A 1 81 ? -2.062 8.245 -3.194 1.00 90.38 81 SER A CA 1
ATOM 621 C C . SER A 1 81 ? -0.571 8.206 -3.477 1.00 90.38 81 SER A C 1
ATOM 623 O O . SER A 1 81 ? 0.247 8.018 -2.580 1.00 90.38 81 SER A O 1
ATOM 625 N N . TRP A 1 82 ? -0.208 8.368 -4.742 1.00 88.25 82 TRP A N 1
ATOM 626 C CA . TRP A 1 82 ? 1.179 8.300 -5.186 1.00 88.25 82 TRP A CA 1
ATOM 627 C C . TRP A 1 82 ? 1.431 9.307 -6.303 1.00 88.25 82 TRP A C 1
ATOM 629 O O . TRP A 1 82 ? 0.518 9.702 -7.035 1.00 88.25 82 TRP A O 1
ATOM 639 N N . ARG A 1 83 ? 2.692 9.720 -6.442 1.00 84.56 83 ARG A N 1
ATOM 640 C CA . ARG A 1 83 ? 3.161 10.594 -7.519 1.00 84.56 83 ARG A CA 1
ATOM 641 C C . ARG A 1 83 ? 4.581 10.213 -7.922 1.00 84.56 83 ARG A C 1
ATOM 643 O O . ARG A 1 83 ? 5.447 10.075 -7.066 1.00 84.56 83 ARG A O 1
ATOM 650 N N . PHE A 1 84 ? 4.821 10.101 -9.222 1.00 77.50 84 PHE A N 1
ATOM 651 C CA . PHE A 1 84 ? 6.132 9.851 -9.811 1.00 77.50 84 PHE A CA 1
ATOM 652 C C . PHE A 1 84 ? 6.238 10.605 -11.142 1.00 77.50 84 PHE A C 1
ATOM 654 O O . PHE A 1 84 ? 5.506 10.349 -12.097 1.00 77.50 84 PHE A O 1
ATOM 661 N N . GLY A 1 85 ? 7.130 11.595 -11.194 1.00 77.00 85 GLY A N 1
ATOM 662 C CA . GLY A 1 85 ? 7.211 12.509 -12.334 1.00 77.00 85 GLY A CA 1
ATOM 663 C C . GLY A 1 85 ? 5.866 13.194 -12.615 1.00 77.00 85 GLY A C 1
ATOM 664 O O . GLY A 1 85 ? 5.308 13.874 -11.746 1.00 77.00 85 GLY A O 1
ATOM 665 N N . LEU A 1 86 ? 5.358 12.999 -13.835 1.00 73.75 86 LEU A N 1
ATOM 666 C CA . LEU A 1 86 ? 4.074 13.532 -14.308 1.00 73.75 86 LEU A CA 1
ATOM 667 C C . LEU A 1 86 ? 2.874 12.642 -13.963 1.00 73.75 86 LEU A C 1
ATOM 669 O O . LEU A 1 86 ? 1.731 13.064 -14.122 1.00 73.75 86 LEU A O 1
ATOM 673 N N . LEU A 1 87 ? 3.118 11.419 -13.500 1.00 73.19 87 LEU A N 1
ATOM 674 C CA . LEU A 1 87 ? 2.073 10.453 -13.216 1.00 73.19 87 LEU A CA 1
ATOM 675 C C . LEU A 1 87 ? 1.720 10.496 -11.732 1.00 73.19 87 LEU A C 1
ATOM 677 O O . LEU A 1 87 ? 2.573 10.600 -10.849 1.00 73.19 87 LEU A O 1
ATOM 681 N N . SER A 1 88 ? 0.427 10.446 -11.453 1.00 81.44 88 SER A N 1
ATOM 682 C CA . SER A 1 88 ? -0.105 10.405 -10.099 1.00 81.44 88 SER A CA 1
ATOM 683 C C . SER A 1 88 ? -1.396 9.614 -10.093 1.00 81.44 88 SER A C 1
ATOM 685 O O . SER A 1 88 ? -2.061 9.495 -11.121 1.00 81.44 88 SER A O 1
ATOM 687 N N . GLY A 1 89 ? -1.741 9.064 -8.940 1.00 82.62 89 GLY A N 1
ATOM 688 C CA . GLY A 1 89 ? -2.981 8.330 -8.788 1.00 82.62 89 GLY A CA 1
ATOM 689 C C . GLY A 1 89 ? -3.439 8.291 -7.346 1.00 82.62 89 GLY A C 1
ATOM 690 O O . GLY A 1 89 ? -2.729 8.708 -6.424 1.00 82.62 89 GLY A O 1
ATOM 691 N N . ARG A 1 90 ? -4.674 7.827 -7.187 1.00 87.62 90 ARG A N 1
ATOM 692 C CA . ARG A 1 90 ? -5.308 7.568 -5.902 1.00 87.62 90 ARG A CA 1
ATOM 693 C C . ARG A 1 90 ? -5.984 6.209 -5.966 1.00 87.62 90 ARG A C 1
ATOM 695 O O . ARG A 1 90 ? -6.386 5.780 -7.042 1.00 87.62 90 ARG A O 1
ATOM 702 N N . GLY A 1 91 ? -6.080 5.545 -4.829 1.00 83.69 91 GLY A N 1
ATOM 703 C CA . GLY A 1 91 ? -6.795 4.291 -4.669 1.00 83.69 91 GLY A CA 1
ATOM 704 C C . GLY A 1 91 ? -7.554 4.305 -3.360 1.00 83.69 91 GLY A C 1
ATOM 705 O O . GLY A 1 91 ? -7.091 4.906 -2.393 1.00 83.69 91 GLY A O 1
ATOM 706 N N . GLU A 1 92 ? -8.706 3.655 -3.346 1.00 87.88 92 GLU A N 1
ATOM 707 C CA . GLU A 1 92 ? -9.492 3.432 -2.141 1.00 87.88 92 GLU A CA 1
ATOM 708 C C . GLU A 1 92 ? -9.891 1.959 -2.101 1.00 87.88 92 GLU A C 1
ATOM 710 O O . GLU A 1 92 ? -10.196 1.368 -3.139 1.00 87.88 92 GLU A O 1
ATOM 715 N N . 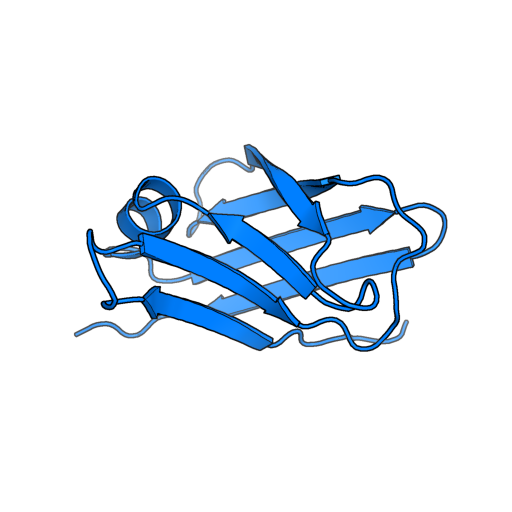ALA A 1 93 ? -9.834 1.375 -0.912 1.00 86.62 93 ALA A N 1
ATOM 716 C CA . ALA A 1 93 ? -10.401 0.076 -0.613 1.00 86.62 93 ALA A CA 1
ATOM 717 C C . ALA A 1 93 ? -11.229 0.225 0.659 1.00 86.62 93 ALA A C 1
ATOM 719 O O . ALA A 1 93 ? -10.694 0.624 1.693 1.00 86.62 93 ALA A O 1
ATOM 720 N N . ASP A 1 94 ? -12.518 -0.068 0.558 1.00 87.44 94 ASP A N 1
ATOM 721 C CA . ASP A 1 94 ? -13.382 -0.251 1.716 1.00 87.44 94 ASP A CA 1
ATOM 722 C C . ASP A 1 94 ? -13.306 -1.721 2.136 1.00 87.44 94 ASP A C 1
ATOM 724 O O . ASP A 1 94 ? -13.303 -2.620 1.287 1.00 87.44 94 ASP A O 1
ATOM 728 N N . PHE A 1 95 ? -13.210 -1.960 3.437 1.00 82.81 95 PHE A N 1
ATOM 729 C CA . PHE A 1 95 ? -13.192 -3.292 4.015 1.00 82.81 95 PHE A CA 1
ATOM 730 C C . PHE A 1 95 ? -14.495 -3.532 4.764 1.00 82.81 95 PHE A C 1
ATOM 732 O O . PHE A 1 95 ? -14.971 -2.681 5.507 1.00 82.81 95 PHE A O 1
ATOM 739 N N . ASP A 1 96 ? -15.039 -4.724 4.571 1.00 76.81 96 ASP A N 1
ATOM 740 C CA . ASP A 1 96 ? -16.125 -5.273 5.373 1.00 76.81 96 ASP A CA 1
ATOM 741 C C . ASP A 1 96 ? -15.640 -6.638 5.863 1.00 76.81 96 ASP A C 1
ATOM 743 O O . ASP A 1 96 ? -15.831 -7.674 5.221 1.00 76.81 96 ASP A O 1
ATOM 747 N N . LEU A 1 97 ? -14.822 -6.601 6.915 1.00 64.00 97 LEU A N 1
ATOM 748 C CA . LEU A 1 97 ? -14.269 -7.787 7.559 1.00 64.00 97 LEU A CA 1
ATOM 749 C C . LEU A 1 97 ? -15.089 -8.033 8.828 1.00 64.00 97 LEU A C 1
ATOM 751 O O . LEU A 1 97 ? -14.76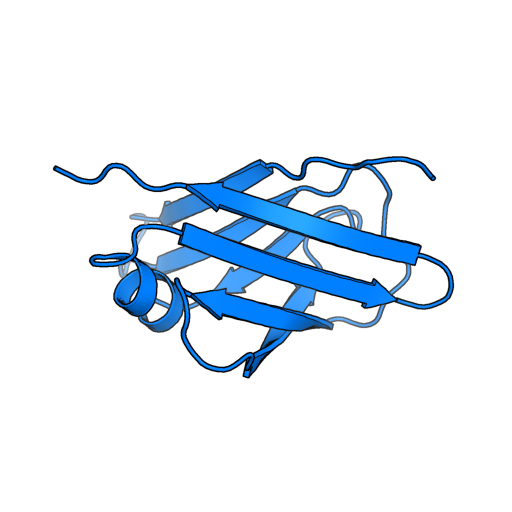4 -7.509 9.892 1.00 64.00 97 LEU A O 1
ATOM 755 N N . ALA A 1 98 ? -16.191 -8.768 8.660 1.00 54.97 98 ALA A N 1
ATOM 756 C CA . ALA A 1 98 ? -17.065 -9.228 9.740 1.00 54.97 98 ALA A CA 1
ATOM 757 C C . ALA A 1 98 ? -16.386 -10.248 10.669 1.00 54.97 98 ALA A C 1
ATOM 759 O O . ALA A 1 98 ? -15.573 -11.066 10.172 1.00 54.97 98 ALA A O 1
#

Solvent-accessible surface area (backbone atoms only — not comparable to full-atom values): 5742 Å² total; per-residue (Å²): 130,91,85,60,83,45,53,79,44,82,47,73,44,70,92,64,79,77,44,33,31,44,34,39,46,46,95,62,63,51,96,63,60,72,51,46,62,32,41,38,26,52,61,89,52,76,76,43,80,44,80,24,34,52,37,79,82,30,25,27,40,35,38,77,42,56,67,70,54,60,69,48,73,86,35,54,30,40,39,40,34,40,66,56,93,94,48,68,55,49,33,72,45,76,47,87,82,129

Sequence (98 aa):
TLSYSPILTIACRANGEPRWSEWLQLNDAVSASRTITVSVTVDKASKVNESWSVGARGRRLVRDGADGIRRLVSADRLQLSWRFGLLSGRGEADFDLA